Protein AF-X1G8Y7-F1 (afdb_monomer_lite)

Structure (mmCIF, N/CA/C/O backbone):
data_AF-X1G8Y7-F1
#
_entry.id   AF-X1G8Y7-F1
#
loop_
_atom_site.group_PDB
_atom_site.id
_atom_site.type_symbol
_atom_site.label_atom_id
_atom_site.label_alt_id
_atom_site.label_comp_id
_atom_site.label_asym_id
_atom_site.label_entity_id
_atom_site.label_seq_id
_atom_site.pdbx_PDB_ins_code
_atom_site.Cartn_x
_atom_site.Cartn_y
_atom_site.Cartn_z
_atom_site.occupancy
_atom_site.B_iso_or_equiv
_atom_site.auth_seq_id
_atom_site.auth_comp_id
_atom_site.auth_asym_id
_atom_site.auth_atom_id
_atom_site.pdbx_PDB_model_num
ATOM 1 N N . LYS A 1 1 ? -15.875 -28.433 28.604 1.00 42.12 1 LYS A N 1
ATOM 2 C CA . LYS A 1 1 ? -16.839 -27.703 27.742 1.00 42.12 1 LYS A CA 1
ATOM 3 C C . LYS A 1 1 ? -16.029 -26.772 26.845 1.00 42.12 1 LYS A C 1
ATOM 5 O O . LYS A 1 1 ? -15.362 -25.895 27.373 1.00 42.12 1 LYS A O 1
ATOM 10 N N . THR A 1 2 ? -16.000 -27.002 25.534 1.00 36.34 2 THR A N 1
ATOM 11 C CA . THR A 1 2 ? -15.267 -26.139 24.593 1.00 36.34 2 THR A CA 1
ATOM 12 C C . THR A 1 2 ? -16.170 -24.969 24.221 1.00 36.34 2 THR A C 1
ATOM 14 O O . THR A 1 2 ? -17.187 -25.164 23.559 1.00 36.34 2 THR A O 1
ATOM 17 N N . HIS A 1 3 ? -15.847 -23.766 24.691 1.00 40.09 3 HIS A N 1
ATOM 18 C CA . HIS A 1 3 ? -16.588 -22.558 24.333 1.00 40.09 3 HIS A CA 1
ATOM 19 C C . HIS A 1 3 ? -16.140 -22.102 22.938 1.00 40.09 3 HIS A C 1
ATOM 21 O O . HIS A 1 3 ? -14.985 -21.727 22.749 1.00 40.09 3 HIS A O 1
ATOM 27 N N . LYS A 1 4 ? -17.036 -22.163 21.945 1.00 43.31 4 LYS A N 1
ATOM 28 C CA . LYS A 1 4 ? -16.777 -21.599 20.612 1.00 43.31 4 LYS A CA 1
ATOM 29 C C . LYS A 1 4 ? -16.732 -20.074 20.723 1.00 43.31 4 LYS A C 1
ATOM 31 O O . LYS A 1 4 ? -17.746 -19.449 21.011 1.00 43.31 4 LYS A O 1
ATOM 36 N N . GLN A 1 5 ? -15.563 -19.490 20.486 1.00 41.06 5 GLN A N 1
ATOM 37 C CA . GLN A 1 5 ? -15.396 -18.047 20.339 1.00 41.06 5 GLN A CA 1
ATOM 38 C C . GLN A 1 5 ? -15.742 -17.669 18.893 1.00 41.06 5 GLN A C 1
ATOM 40 O O . GLN A 1 5 ? -15.138 -18.186 17.957 1.00 41.06 5 GLN A O 1
ATOM 45 N N . GLY A 1 6 ? -16.737 -16.806 18.700 1.00 46.25 6 GLY A N 1
ATOM 46 C CA . GLY A 1 6 ? -17.113 -16.279 17.389 1.00 46.25 6 GLY A CA 1
ATOM 47 C C . GLY A 1 6 ? -17.432 -14.796 17.509 1.00 46.25 6 GLY A C 1
ATOM 48 O O . GLY A 1 6 ? -18.294 -14.423 18.300 1.00 46.25 6 GLY A O 1
ATOM 49 N N . GLY A 1 7 ? -16.717 -13.960 16.756 1.00 47.81 7 GLY A N 1
ATOM 50 C CA . GLY A 1 7 ? -16.889 -12.509 16.748 1.00 47.81 7 GLY A CA 1
ATOM 51 C C . GLY A 1 7 ? -17.369 -12.011 15.389 1.00 47.81 7 GLY A C 1
ATOM 52 O O . GLY A 1 7 ? -16.920 -12.498 14.351 1.00 47.81 7 GLY A O 1
ATOM 53 N N . THR A 1 8 ? -18.276 -11.036 15.386 1.00 46.31 8 THR A N 1
ATOM 54 C CA . THR A 1 8 ? -18.638 -10.310 14.163 1.00 46.31 8 THR A CA 1
ATOM 55 C C . THR A 1 8 ? -17.526 -9.325 13.838 1.00 46.31 8 THR A C 1
ATOM 57 O O . THR A 1 8 ? -17.060 -8.620 14.728 1.00 46.31 8 THR A O 1
ATOM 60 N N . VAL A 1 9 ? -17.119 -9.270 12.572 1.00 49.00 9 VAL A N 1
ATOM 61 C CA . VAL A 1 9 ? -16.138 -8.313 12.067 1.00 49.00 9 VAL A CA 1
ATOM 62 C C . VAL A 1 9 ? -16.863 -7.278 11.219 1.00 49.00 9 VAL A C 1
ATOM 64 O O . VAL A 1 9 ? -17.314 -7.584 10.116 1.00 49.00 9 VAL A O 1
ATOM 67 N N . SER A 1 10 ? -16.952 -6.046 11.711 1.00 48.41 10 SER A N 1
ATOM 68 C CA . SER A 1 10 ? -17.352 -4.910 10.878 1.00 48.41 10 SER A CA 1
ATOM 69 C C . SER A 1 10 ? -16.179 -4.543 9.968 1.00 48.41 10 SER A C 1
ATOM 71 O O . SER A 1 10 ? -15.107 -4.191 10.458 1.00 48.41 10 SER A O 1
ATOM 73 N N . VAL A 1 11 ? -16.352 -4.676 8.651 1.00 52.38 11 VAL A N 1
ATOM 74 C CA . VAL A 1 11 ? -15.346 -4.279 7.653 1.00 52.38 11 VAL A CA 1
ATOM 75 C C . VAL A 1 11 ? -15.644 -2.849 7.217 1.00 52.38 11 VAL A C 1
ATOM 77 O O . VAL A 1 11 ? -16.780 -2.532 6.856 1.00 52.38 11 VAL A O 1
ATOM 80 N N . ALA A 1 12 ? -14.636 -1.981 7.264 1.00 55.88 12 ALA A N 1
ATOM 81 C CA . ALA A 1 12 ? -14.743 -0.632 6.734 1.00 55.88 12 ALA A CA 1
ATOM 82 C C . ALA A 1 12 ? -15.108 -0.669 5.244 1.00 55.88 12 ALA A C 1
ATOM 84 O O . ALA A 1 12 ? -14.573 -1.477 4.488 1.00 55.88 12 ALA A O 1
ATOM 85 N N . ARG A 1 13 ? -16.044 0.189 4.822 1.00 58.22 13 ARG A N 1
ATOM 86 C CA . ARG A 1 13 ? -16.423 0.287 3.409 1.00 58.22 13 ARG A CA 1
ATOM 87 C C . ARG A 1 13 ? -15.393 1.156 2.667 1.00 58.22 13 ARG A C 1
ATOM 89 O O . ARG A 1 13 ? -15.231 2.312 3.074 1.00 58.22 13 ARG A O 1
ATOM 96 N N . PRO A 1 14 ? -14.746 0.650 1.599 1.00 59.06 14 PRO A N 1
ATOM 97 C CA . PRO A 1 14 ? -13.888 1.449 0.726 1.00 59.06 14 PRO A CA 1
ATOM 98 C C . PRO A 1 14 ? -14.604 2.732 0.301 1.00 59.06 14 PRO A C 1
ATOM 100 O O . PRO A 1 14 ? -15.739 2.664 -0.174 1.00 59.06 14 PRO A O 1
ATOM 103 N N . ARG A 1 15 ? -13.970 3.903 0.445 1.00 67.25 15 ARG A N 1
ATOM 104 C CA . ARG A 1 15 ? -14.555 5.168 -0.049 1.00 67.25 15 ARG A CA 1
ATOM 105 C C . ARG A 1 15 ? -13.984 5.624 -1.388 1.00 67.25 15 ARG A C 1
ATOM 107 O O . ARG A 1 15 ? -14.651 6.369 -2.097 1.00 67.25 15 ARG A O 1
ATOM 114 N N . SER A 1 16 ? -12.769 5.208 -1.733 1.00 77.62 16 SER A N 1
ATOM 115 C CA . SER A 1 16 ? -12.125 5.581 -2.996 1.00 77.62 16 SER A CA 1
ATOM 116 C C . SER A 1 16 ? -10.958 4.650 -3.312 1.00 77.62 16 SER A C 1
ATOM 118 O O . SER A 1 16 ? -10.117 4.423 -2.434 1.00 77.62 16 SER A O 1
ATOM 120 N N . THR A 1 17 ? -10.879 4.188 -4.561 1.00 86.62 17 THR A N 1
ATOM 121 C CA . THR A 1 17 ? -9.723 3.465 -5.108 1.00 86.62 17 THR A CA 1
ATOM 122 C C . THR A 1 17 ? -8.909 4.406 -5.991 1.00 86.62 17 THR A C 1
ATOM 124 O O . THR A 1 17 ? -9.464 5.079 -6.858 1.00 86.62 17 THR A O 1
ATOM 127 N N . THR A 1 18 ? -7.597 4.450 -5.779 1.00 91.06 18 THR A N 1
ATOM 128 C CA . THR A 1 18 ? -6.647 5.202 -6.602 1.00 91.06 18 THR A CA 1
ATOM 129 C C . THR A 1 18 ? -5.800 4.218 -7.388 1.00 91.06 18 THR A C 1
ATOM 131 O O . THR A 1 18 ? -5.163 3.351 -6.792 1.00 91.06 18 THR A O 1
ATOM 134 N N . VAL A 1 19 ? -5.757 4.380 -8.709 1.00 94.00 19 VAL A N 1
ATOM 135 C CA . VAL A 1 19 ? -4.911 3.576 -9.597 1.00 94.00 19 VAL A CA 1
ATOM 136 C C . VAL A 1 19 ? -3.837 4.465 -10.209 1.00 94.00 19 VAL A C 1
ATOM 138 O O . VAL A 1 19 ? -4.143 5.530 -10.740 1.00 94.00 19 VAL A O 1
ATOM 141 N N . ILE A 1 20 ? -2.579 4.035 -10.131 1.00 94.00 20 ILE A N 1
ATOM 142 C CA . ILE A 1 20 ? -1.430 4.729 -10.726 1.00 94.00 20 ILE A CA 1
ATOM 143 C C . ILE A 1 20 ? -0.716 3.737 -11.630 1.00 94.00 20 ILE A C 1
ATOM 145 O O . ILE A 1 20 ? -0.478 2.609 -11.221 1.00 94.00 20 ILE A O 1
ATOM 149 N N . THR A 1 21 ? -0.372 4.144 -12.848 1.00 94.75 21 THR A N 1
ATOM 150 C CA . THR A 1 21 ? 0.408 3.314 -13.775 1.00 94.75 21 THR A CA 1
ATOM 151 C C . THR A 1 21 ? 1.653 4.072 -14.210 1.00 94.75 21 THR A C 1
ATOM 153 O O . THR A 1 21 ? 1.555 5.260 -14.519 1.00 94.75 21 THR A O 1
ATOM 156 N N . ARG A 1 22 ? 2.811 3.407 -14.235 1.00 94.69 22 ARG A N 1
ATOM 157 C CA . ARG A 1 22 ? 4.060 3.955 -14.783 1.00 94.69 22 ARG A CA 1
ATOM 158 C C . ARG A 1 22 ? 4.972 2.849 -15.311 1.00 94.69 22 ARG A C 1
ATOM 160 O O . ARG A 1 22 ? 4.794 1.685 -14.969 1.00 94.69 22 ARG A O 1
ATOM 167 N N . THR A 1 23 ? 5.941 3.233 -16.131 1.00 95.69 23 THR A N 1
ATOM 168 C CA . THR A 1 23 ? 7.018 2.340 -16.567 1.00 95.69 23 THR A CA 1
ATOM 169 C C . THR A 1 23 ? 8.161 2.381 -15.560 1.00 95.69 23 THR A C 1
ATOM 171 O O . THR A 1 23 ? 8.570 3.463 -15.138 1.00 95.69 23 THR A O 1
ATOM 174 N N . GLU A 1 24 ? 8.671 1.215 -15.183 1.00 95.12 24 GLU A N 1
ATOM 175 C CA . GLU A 1 24 ? 9.777 1.038 -14.239 1.00 95.12 24 GLU A CA 1
ATOM 176 C C . GLU A 1 24 ? 10.774 0.012 -14.764 1.00 95.12 24 GLU A C 1
ATOM 178 O O . GLU A 1 24 ? 10.409 -0.856 -15.543 1.00 95.12 24 GLU A O 1
ATOM 183 N N . THR A 1 25 ? 12.025 0.093 -14.323 1.00 94.81 25 THR A N 1
ATOM 184 C CA . THR A 1 25 ? 13.063 -0.910 -14.626 1.00 94.81 25 THR A CA 1
ATOM 185 C C . THR A 1 25 ? 13.168 -1.991 -13.551 1.00 94.81 25 THR A C 1
ATOM 187 O O . THR A 1 25 ? 13.890 -2.966 -13.709 1.00 94.81 25 THR A O 1
ATOM 190 N N . GLU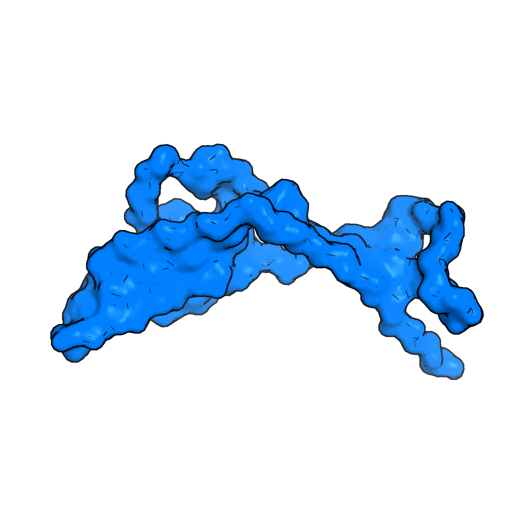 A 1 26 ? 12.488 -1.801 -12.422 1.00 93.31 26 GLU A N 1
ATOM 191 C CA . GLU A 1 26 ? 12.473 -2.748 -11.310 1.00 93.31 26 GLU A CA 1
ATOM 192 C C . GLU A 1 26 ? 11.237 -3.639 -11.390 1.00 93.31 26 GLU A C 1
ATOM 194 O O . GLU A 1 26 ? 10.139 -3.160 -11.688 1.00 93.31 26 GLU A O 1
ATOM 199 N N . ASP A 1 27 ? 11.422 -4.915 -11.056 1.00 92.88 27 ASP A N 1
ATOM 200 C CA . ASP A 1 27 ? 10.344 -5.895 -10.987 1.00 92.88 27 ASP A CA 1
ATOM 201 C C . ASP A 1 27 ? 9.302 -5.479 -9.923 1.00 92.88 27 ASP A C 1
ATOM 203 O O . ASP A 1 27 ? 9.662 -5.280 -8.750 1.00 92.88 27 ASP A O 1
ATOM 207 N N . PRO A 1 28 ? 8.015 -5.334 -10.296 1.00 95.06 28 PRO A N 1
ATOM 208 C CA . PRO A 1 28 ? 6.939 -4.995 -9.370 1.00 95.06 28 PRO A CA 1
ATOM 209 C C . PRO A 1 28 ? 6.774 -5.981 -8.208 1.00 95.06 28 PRO A C 1
ATOM 211 O O . PRO A 1 28 ? 6.344 -5.541 -7.138 1.00 95.06 28 PRO A O 1
ATOM 214 N N . ASP A 1 29 ? 7.131 -7.258 -8.365 1.00 93.88 29 ASP A N 1
ATOM 215 C CA . ASP A 1 29 ? 6.927 -8.283 -7.332 1.00 93.88 29 ASP A CA 1
ATOM 216 C C . ASP A 1 29 ? 7.752 -7.981 -6.072 1.00 93.88 29 ASP A C 1
ATOM 218 O O . ASP A 1 29 ? 7.254 -8.066 -4.948 1.00 93.88 29 ASP A O 1
ATOM 222 N N . SER A 1 30 ? 8.970 -7.459 -6.250 1.00 91.19 30 SER A N 1
ATOM 223 C CA . SER A 1 30 ? 9.833 -7.025 -5.140 1.00 91.19 30 SER A CA 1
ATOM 224 C C . SER A 1 30 ? 9.179 -5.943 -4.261 1.00 91.19 30 SER A C 1
ATOM 226 O O . SER A 1 30 ? 9.323 -5.912 -3.032 1.00 91.19 30 SER A O 1
ATOM 228 N N . LYS A 1 31 ? 8.402 -5.052 -4.885 1.00 94.31 31 LYS A N 1
ATOM 229 C CA . LYS A 1 31 ? 7.630 -4.011 -4.197 1.00 94.31 31 LYS A CA 1
ATOM 230 C C . LYS A 1 31 ? 6.342 -4.594 -3.635 1.00 94.31 31 LYS A C 1
ATOM 232 O O . LYS A 1 31 ? 5.933 -4.199 -2.541 1.00 94.31 31 LYS A O 1
ATOM 237 N N . ALA A 1 32 ? 5.708 -5.525 -4.342 1.00 95.50 32 ALA A N 1
ATOM 238 C CA . ALA A 1 32 ? 4.484 -6.166 -3.890 1.00 95.50 32 ALA A CA 1
ATOM 239 C C . ALA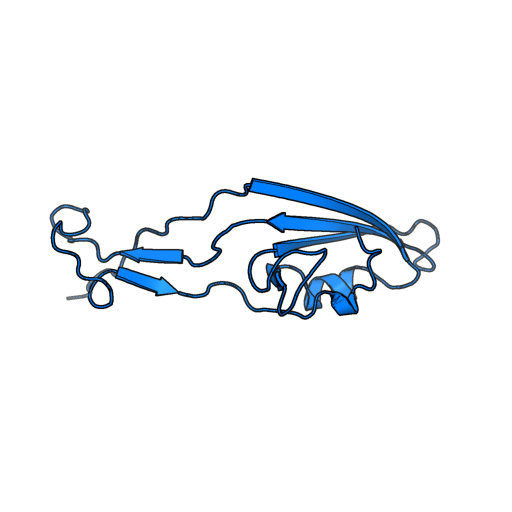 A 1 32 ? 4.671 -6.806 -2.507 1.00 95.50 32 ALA A C 1
ATOM 241 O O . ALA A 1 32 ? 3.917 -6.473 -1.591 1.00 95.50 32 ALA A O 1
ATOM 242 N N . ASP A 1 33 ? 5.745 -7.573 -2.310 1.00 93.94 33 ASP A N 1
ATOM 243 C CA . ASP A 1 33 ? 6.087 -8.203 -1.024 1.00 93.94 33 ASP A CA 1
ATOM 244 C C . ASP A 1 33 ? 6.240 -7.191 0.122 1.00 93.94 33 ASP A C 1
ATOM 246 O O . ASP A 1 33 ? 5.890 -7.433 1.284 1.00 93.94 33 ASP A O 1
ATOM 250 N N . THR A 1 34 ? 6.751 -6.006 -0.206 1.00 95.25 34 THR A N 1
ATOM 251 C CA . THR A 1 34 ? 7.012 -4.965 0.784 1.00 95.25 34 THR A CA 1
ATOM 252 C C . THR A 1 34 ? 5.748 -4.198 1.158 1.00 95.25 34 THR A C 1
ATOM 254 O O . THR A 1 34 ? 5.583 -3.849 2.331 1.00 95.25 34 THR A O 1
ATOM 257 N N . TYR A 1 35 ? 4.858 -3.923 0.204 1.00 97.06 35 TYR A N 1
ATOM 258 C CA . TYR A 1 35 ? 3.803 -2.921 0.375 1.00 97.06 35 TYR A CA 1
ATOM 259 C C . TYR A 1 35 ? 2.379 -3.475 0.306 1.00 97.06 35 TYR A C 1
ATOM 261 O O . TYR A 1 35 ? 1.504 -2.919 0.974 1.00 97.06 35 TYR A O 1
ATOM 269 N N . VAL A 1 36 ? 2.116 -4.525 -0.477 1.00 97.25 36 VAL A N 1
ATOM 270 C CA . VAL A 1 36 ? 0.753 -5.039 -0.686 1.00 97.25 36 VAL A CA 1
ATOM 271 C C . VAL A 1 36 ? 0.168 -5.555 0.627 1.00 97.25 36 VAL A C 1
ATOM 273 O O . VAL A 1 36 ? 0.832 -6.179 1.449 1.00 97.25 36 VAL A O 1
ATOM 276 N N . GLY A 1 37 ? -1.103 -5.231 0.855 1.00 94.56 37 GLY A N 1
ATOM 277 C CA . GLY A 1 37 ? -1.841 -5.575 2.062 1.00 94.56 37 GLY A CA 1
ATOM 278 C C . GLY A 1 37 ? -1.604 -4.637 3.246 1.00 94.56 37 GLY A C 1
ATOM 279 O O . GLY A 1 37 ? -2.415 -4.664 4.171 1.00 94.56 37 GLY A O 1
ATOM 280 N N . LYS A 1 38 ? -0.574 -3.783 3.209 1.00 96.31 38 LYS A N 1
ATOM 281 C CA . LYS A 1 38 ? -0.194 -2.888 4.312 1.00 96.31 38 LYS A CA 1
ATOM 282 C C . LYS A 1 38 ? -0.837 -1.510 4.194 1.00 96.31 38 LYS A C 1
ATOM 284 O O . LYS A 1 38 ? -1.293 -1.102 3.124 1.00 96.31 38 LYS A O 1
ATOM 289 N N . LEU A 1 39 ? -0.851 -0.785 5.308 1.00 96.12 39 LEU A N 1
ATOM 290 C CA . LEU A 1 39 ? -1.251 0.616 5.393 1.00 96.12 39 LEU A CA 1
ATOM 291 C C . LEU A 1 39 ? -0.049 1.557 5.279 1.00 96.12 39 LEU A C 1
ATOM 293 O O . LEU A 1 39 ? 1.081 1.205 5.616 1.00 96.12 39 LEU A O 1
ATOM 297 N N . ASN A 1 40 ? -0.296 2.798 4.878 1.00 96.12 40 ASN A N 1
ATOM 298 C CA . ASN A 1 40 ? 0.724 3.836 4.892 1.00 96.12 40 ASN A CA 1
ATOM 299 C C . ASN A 1 40 ? 1.175 4.171 6.330 1.00 96.12 40 ASN A C 1
ATOM 301 O O . ASN A 1 40 ? 0.370 4.576 7.167 1.00 96.12 40 ASN A O 1
ATOM 305 N N . ALA A 1 41 ? 2.474 4.048 6.616 1.00 95.44 41 ALA A N 1
ATOM 306 C CA . ALA A 1 41 ? 3.053 4.360 7.929 1.00 95.44 41 ALA A CA 1
ATOM 307 C C . ALA A 1 41 ? 3.115 5.872 8.223 1.00 95.44 41 ALA A C 1
ATOM 309 O O . ALA A 1 41 ? 3.021 6.286 9.374 1.00 95.44 41 ALA A O 1
ATOM 310 N N . GLY A 1 42 ? 3.257 6.694 7.182 1.00 93.50 42 GLY A N 1
ATOM 311 C CA . GLY A 1 42 ? 3.294 8.157 7.258 1.00 93.50 42 GLY A CA 1
ATOM 312 C C . GLY A 1 42 ? 2.315 8.798 6.279 1.00 93.50 42 GLY A C 1
ATOM 313 O O . GLY A 1 42 ? 1.505 8.107 5.658 1.00 93.50 42 GLY A O 1
ATOM 314 N N . THR A 1 43 ? 2.393 10.118 6.111 1.00 93.19 43 THR A N 1
ATOM 315 C CA . THR A 1 43 ? 1.567 10.822 5.122 1.00 93.19 43 THR A CA 1
ATOM 316 C C . THR A 1 43 ? 1.842 10.290 3.719 1.00 93.19 43 THR A C 1
ATOM 318 O O . THR A 1 43 ? 2.986 10.243 3.276 1.00 93.19 43 THR A O 1
ATOM 321 N N . PHE A 1 44 ? 0.787 9.919 2.999 1.00 92.94 44 PHE A N 1
ATOM 322 C CA . PHE A 1 44 ? 0.879 9.457 1.619 1.00 92.94 44 PHE A CA 1
ATOM 323 C C . PHE A 1 44 ? -0.116 10.231 0.763 1.00 92.94 44 PHE A C 1
ATOM 325 O O . PHE A 1 44 ? -1.320 10.160 0.997 1.00 92.94 44 PHE A O 1
ATOM 332 N N . ARG A 1 45 ? 0.379 11.003 -0.214 1.00 90.06 45 ARG A N 1
ATOM 333 C CA . ARG A 1 45 ? -0.454 11.808 -1.133 1.00 90.06 45 ARG A CA 1
ATOM 334 C C . ARG A 1 45 ? -1.467 12.711 -0.407 1.00 90.06 45 ARG A C 1
ATOM 336 O O . ARG A 1 45 ? -2.663 12.708 -0.701 1.00 90.06 45 ARG A O 1
ATOM 343 N N . GLY A 1 46 ? -0.996 13.414 0.624 1.00 90.44 46 GLY A N 1
ATOM 344 C CA . GLY A 1 46 ? -1.830 14.273 1.473 1.00 90.44 46 GLY A CA 1
ATOM 345 C C . GLY A 1 46 ? -2.820 13.521 2.372 1.00 90.44 46 GLY A C 1
ATOM 346 O O . GLY A 1 46 ? -3.671 14.151 2.997 1.00 90.44 46 GLY A O 1
ATOM 347 N N . LYS A 1 47 ? -2.754 12.185 2.442 1.00 91.44 47 LYS A N 1
ATOM 348 C CA . LYS A 1 47 ? -3.580 11.374 3.342 1.00 91.44 47 LYS A CA 1
ATOM 349 C C . LYS A 1 47 ? -2.799 11.012 4.608 1.00 91.44 47 LYS A C 1
ATOM 351 O O . LYS A 1 47 ? -1.640 10.610 4.482 1.00 91.44 47 LYS A O 1
ATOM 356 N N . PRO A 1 48 ? -3.404 11.139 5.805 1.00 92.62 48 PRO A N 1
ATOM 357 C CA . PRO A 1 48 ? -2.757 10.780 7.066 1.00 92.62 48 PRO A CA 1
ATOM 358 C C . PRO A 1 48 ? -2.316 9.314 7.110 1.00 92.62 48 PRO A C 1
ATOM 360 O O . PRO A 1 48 ? -2.840 8.478 6.368 1.00 92.62 48 PRO A O 1
ATOM 363 N N . ALA A 1 49 ? -1.384 8.995 8.007 1.00 93.44 49 ALA A N 1
ATOM 364 C CA . ALA A 1 49 ? -0.980 7.618 8.295 1.00 93.44 49 ALA A CA 1
ATOM 365 C C . ALA A 1 49 ? -2.191 6.718 8.605 1.00 93.44 49 ALA A C 1
ATOM 367 O O . ALA A 1 49 ? -3.192 7.184 9.148 1.00 93.44 49 ALA A O 1
ATOM 368 N N . LYS A 1 50 ? -2.080 5.425 8.283 1.00 92.69 50 LYS A N 1
ATOM 369 C CA . LYS A 1 50 ? -3.102 4.393 8.523 1.00 92.69 50 LYS A CA 1
ATOM 370 C C . LYS A 1 50 ? -4.454 4.648 7.842 1.00 92.69 50 LYS A C 1
ATOM 372 O O . LYS A 1 50 ? -5.463 4.133 8.305 1.00 92.69 50 LYS A O 1
ATOM 377 N N . THR A 1 51 ? -4.500 5.405 6.743 1.00 92.31 51 THR A N 1
ATOM 378 C CA . THR A 1 51 ? -5.756 5.669 6.004 1.00 92.31 51 THR A CA 1
ATOM 379 C C . THR A 1 51 ? -5.768 5.098 4.592 1.00 92.31 51 THR A C 1
ATOM 381 O O . THR A 1 51 ? -6.842 4.913 4.017 1.00 92.31 51 THR A O 1
ATOM 384 N N . VAL A 1 52 ? -4.600 4.767 4.040 1.00 94.00 52 VAL A N 1
ATOM 385 C CA . VAL A 1 52 ? -4.441 4.231 2.688 1.00 94.00 52 VAL A CA 1
ATOM 386 C C . VAL A 1 52 ? -3.820 2.846 2.756 1.00 94.00 52 VAL A C 1
ATOM 388 O O . VAL A 1 52 ? -2.733 2.683 3.306 1.00 94.00 52 VAL A O 1
ATOM 391 N N . ARG A 1 53 ? -4.493 1.866 2.158 1.00 95.75 53 ARG A N 1
ATOM 392 C CA . ARG A 1 53 ? -4.008 0.499 1.986 1.00 95.75 53 ARG A CA 1
ATOM 393 C C . ARG A 1 53 ? -3.506 0.297 0.565 1.00 95.75 53 ARG A C 1
ATOM 395 O O . ARG A 1 53 ? -4.138 0.772 -0.374 1.00 95.75 53 ARG A O 1
ATOM 402 N N . CYS A 1 54 ? -2.391 -0.406 0.402 1.00 96.50 54 CYS A N 1
ATOM 403 C CA . CYS A 1 54 ? -1.962 -0.893 -0.906 1.00 96.50 54 CYS A CA 1
ATOM 404 C C . CYS A 1 54 ? -2.671 -2.221 -1.197 1.00 96.50 54 CYS A C 1
ATOM 406 O O . CYS A 1 54 ? -2.496 -3.190 -0.458 1.00 96.50 54 CYS A O 1
ATOM 408 N N . ASN A 1 55 ? -3.483 -2.263 -2.248 1.00 95.75 55 ASN A N 1
ATOM 409 C CA . ASN A 1 55 ? -4.248 -3.447 -2.631 1.00 95.75 55 ASN A CA 1
ATOM 410 C C . ASN A 1 55 ? -3.497 -4.309 -3.643 1.00 95.75 55 ASN A C 1
ATOM 412 O O . ASN A 1 55 ? -3.553 -5.532 -3.548 1.00 95.75 55 ASN A O 1
ATOM 416 N N . ALA A 1 56 ? -2.795 -3.679 -4.584 1.00 96.69 56 ALA A N 1
ATOM 417 C CA . ALA A 1 56 ? -2.040 -4.383 -5.606 1.00 96.69 56 ALA A CA 1
ATOM 418 C C . ALA A 1 56 ? -0.859 -3.545 -6.101 1.00 96.69 56 ALA A C 1
ATOM 420 O O . ALA A 1 56 ? -0.955 -2.324 -6.239 1.00 96.69 56 ALA A O 1
ATOM 421 N N . ILE A 1 57 ? 0.235 -4.235 -6.404 1.00 97.56 57 ILE A N 1
ATOM 422 C CA . ILE A 1 57 ? 1.336 -3.757 -7.234 1.00 97.56 57 ILE A CA 1
ATOM 423 C C . ILE A 1 57 ? 1.563 -4.882 -8.228 1.00 97.56 57 ILE A C 1
ATOM 425 O O . ILE A 1 57 ? 1.927 -5.980 -7.826 1.00 97.56 57 ILE A O 1
ATOM 429 N N . VAL A 1 58 ? 1.246 -4.643 -9.493 1.00 97.31 58 VAL A N 1
ATOM 430 C CA . VAL A 1 58 ? 1.335 -5.655 -10.550 1.00 97.31 58 VAL A CA 1
ATOM 431 C C . VAL A 1 58 ? 1.950 -5.021 -11.776 1.00 97.31 58 VAL A C 1
ATOM 433 O O . VAL A 1 58 ? 1.704 -3.849 -12.049 1.00 97.31 58 VAL A O 1
ATOM 436 N N . GLY A 1 59 ? 2.712 -5.773 -12.554 1.00 95.50 59 GLY A N 1
ATOM 437 C CA . GLY A 1 59 ? 3.235 -5.259 -13.809 1.00 95.50 59 GLY A CA 1
ATOM 438 C C . GLY A 1 59 ? 3.515 -6.355 -14.811 1.00 95.50 59 GLY A C 1
ATOM 439 O O . GLY A 1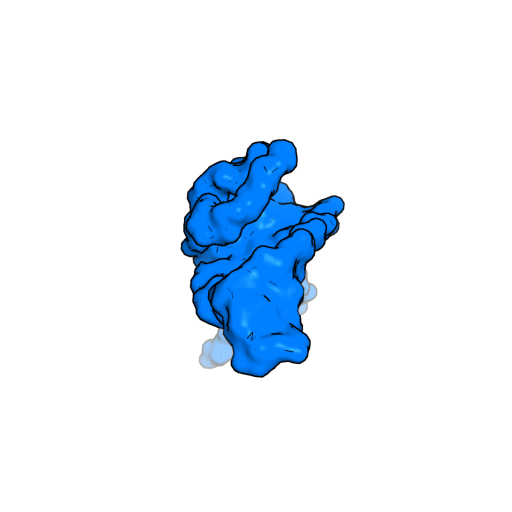 59 ? 3.482 -7.542 -14.503 1.00 95.50 59 GLY A O 1
ATOM 440 N N . THR A 1 60 ? 3.739 -5.929 -16.046 1.00 95.81 60 THR A N 1
ATOM 441 C CA . THR A 1 60 ? 4.086 -6.824 -17.151 1.00 95.81 60 THR A CA 1
ATOM 442 C C . THR A 1 60 ? 5.249 -6.228 -17.922 1.00 95.81 60 THR A C 1
ATOM 444 O O . THR A 1 60 ? 5.259 -5.019 -18.164 1.00 95.81 60 THR A O 1
ATOM 447 N N . SER A 1 61 ? 6.202 -7.071 -18.310 1.00 96.38 61 SER A N 1
ATOM 448 C CA . SER A 1 61 ? 7.301 -6.703 -19.200 1.00 96.38 61 SER A CA 1
ATOM 449 C C . SER A 1 61 ? 7.030 -7.211 -20.618 1.00 96.38 61 SER A C 1
ATOM 451 O O . SER A 1 61 ? 6.404 -8.255 -20.811 1.00 96.38 61 SER A O 1
ATOM 453 N N . ARG A 1 62 ? 7.487 -6.453 -21.620 1.00 94.88 62 ARG A N 1
ATOM 454 C CA . ARG A 1 62 ? 7.457 -6.838 -23.046 1.00 94.88 62 ARG A CA 1
ATOM 455 C C . ARG A 1 62 ? 8.852 -6.974 -23.657 1.00 94.88 62 ARG A C 1
ATOM 457 O O . ARG A 1 62 ? 8.970 -7.282 -24.837 1.00 94.88 62 ARG A O 1
ATOM 464 N N . ASP A 1 63 ? 9.881 -6.745 -22.857 1.00 95.25 63 ASP A N 1
ATOM 465 C CA . ASP A 1 63 ? 11.289 -6.648 -23.239 1.00 95.25 63 ASP A CA 1
ATOM 466 C C . ASP A 1 63 ? 12.158 -7.566 -22.367 1.00 95.25 63 ASP A C 1
ATOM 468 O O . ASP A 1 63 ? 13.300 -7.265 -22.052 1.00 95.25 63 ASP A O 1
ATOM 472 N N . SER A 1 64 ? 11.617 -8.730 -21.993 1.00 93.25 64 SER A N 1
ATOM 473 C CA . SER A 1 64 ? 12.331 -9.761 -21.220 1.00 93.25 64 SER A CA 1
ATOM 474 C C . SER A 1 64 ? 12.825 -9.301 -19.840 1.00 93.25 64 SER A C 1
ATOM 476 O O . SER A 1 64 ? 13.816 -9.818 -19.332 1.00 93.25 64 SER A O 1
ATOM 478 N N . GLY A 1 65 ? 12.104 -8.369 -19.215 1.00 92.56 65 GLY A N 1
ATOM 479 C CA . GLY A 1 65 ? 12.345 -7.905 -17.851 1.00 92.56 65 GLY A CA 1
ATOM 480 C C . GLY A 1 65 ? 13.216 -6.655 -17.736 1.00 92.56 65 GLY A C 1
ATOM 481 O O . GLY A 1 65 ? 13.599 -6.311 -16.621 1.00 92.56 65 GLY A O 1
ATOM 482 N N . GLU A 1 66 ? 13.523 -5.975 -18.845 1.00 93.81 66 GLU A N 1
ATOM 483 C CA . GLU A 1 66 ? 14.243 -4.693 -18.813 1.00 93.81 66 GLU A CA 1
ATOM 484 C C . GLU A 1 66 ? 13.348 -3.553 -18.315 1.00 93.81 66 GLU A C 1
ATOM 486 O O . GLU A 1 66 ? 13.784 -2.706 -17.530 1.00 93.81 66 GLU A O 1
ATOM 491 N N . THR A 1 67 ? 12.082 -3.543 -18.737 1.00 96.81 67 THR A N 1
ATOM 492 C CA . THR A 1 67 ? 11.074 -2.601 -18.261 1.00 96.81 67 THR A CA 1
ATOM 493 C C . THR A 1 67 ? 9.739 -3.277 -17.971 1.00 96.81 67 THR A C 1
ATOM 495 O O . THR A 1 67 ? 9.337 -4.268 -18.582 1.00 96.81 67 THR A O 1
ATOM 498 N N . TYR A 1 68 ? 9.015 -2.702 -17.017 1.00 96.44 68 TYR A N 1
ATOM 499 C CA . TYR A 1 68 ? 7.726 -3.162 -16.532 1.00 96.44 68 TYR A CA 1
ATOM 500 C C . TYR A 1 68 ? 6.725 -2.021 -16.621 1.00 96.44 68 TYR A C 1
ATOM 502 O O . TYR A 1 68 ? 6.954 -0.925 -16.108 1.00 96.44 68 TYR A O 1
ATOM 510 N N . GLN A 1 69 ? 5.577 -2.281 -17.242 1.00 96.94 69 GLN A N 1
ATOM 511 C CA . GLN A 1 69 ? 4.410 -1.425 -17.089 1.00 96.94 69 GLN A CA 1
ATOM 512 C C . GLN A 1 69 ? 3.733 -1.781 -15.763 1.00 96.94 69 GLN A C 1
ATOM 514 O O . GLN A 1 69 ? 2.963 -2.740 -15.697 1.00 96.94 69 GLN A O 1
ATOM 519 N N . THR A 1 70 ? 4.041 -1.020 -14.716 1.00 97.06 70 THR A N 1
ATOM 520 C CA . THR A 1 70 ? 3.617 -1.287 -13.339 1.00 97.06 70 THR A CA 1
ATOM 521 C C . THR A 1 70 ? 2.376 -0.479 -12.976 1.00 97.06 70 THR A C 1
ATOM 523 O O . THR A 1 70 ? 2.320 0.740 -13.153 1.00 97.06 70 THR A O 1
ATOM 526 N N . ARG A 1 71 ? 1.372 -1.168 -12.436 1.00 96.88 71 ARG A N 1
ATOM 527 C CA . ARG A 1 71 ? 0.112 -0.644 -11.914 1.00 96.88 71 ARG A CA 1
ATOM 528 C C . ARG A 1 71 ? 0.072 -0.808 -10.397 1.00 96.88 71 ARG A C 1
ATOM 530 O O . ARG A 1 71 ? 0.206 -1.909 -9.872 1.00 96.88 71 ARG A O 1
ATOM 537 N N . TYR A 1 72 ? -0.206 0.293 -9.718 1.00 97.12 72 TYR A N 1
ATOM 538 C CA . TYR A 1 72 ? -0.442 0.374 -8.286 1.00 97.12 72 TYR A CA 1
ATOM 539 C C . TYR A 1 72 ? -1.918 0.622 -8.020 1.00 97.12 72 TYR A C 1
ATOM 541 O O . TYR A 1 72 ? -2.519 1.504 -8.639 1.00 97.12 72 TYR A O 1
ATOM 549 N N . GLU A 1 73 ? -2.478 -0.091 -7.055 1.00 96.50 73 GLU A N 1
ATOM 550 C CA . GLU A 1 73 ? -3.832 0.128 -6.568 1.00 96.50 73 GLU A CA 1
ATOM 551 C C . GLU A 1 73 ? -3.815 0.425 -5.080 1.00 96.50 73 GLU A C 1
ATOM 553 O O . GLU A 1 73 ? -3.304 -0.355 -4.276 1.00 96.50 73 GLU A O 1
ATOM 558 N N . PHE A 1 74 ? -4.435 1.538 -4.713 1.00 95.38 74 PHE A N 1
ATOM 559 C CA . PHE A 1 74 ? -4.602 1.941 -3.330 1.00 95.38 74 PHE A CA 1
ATOM 560 C C . PHE A 1 74 ? -6.069 2.107 -2.998 1.00 95.38 74 PHE A C 1
ATOM 562 O O . PHE A 1 74 ? -6.852 2.593 -3.809 1.00 95.38 74 PHE A O 1
ATOM 569 N N . GLU A 1 75 ? -6.422 1.785 -1.769 1.00 94.12 75 GLU A N 1
ATOM 570 C CA . GLU A 1 75 ? -7.755 1.985 -1.234 1.00 94.12 75 GLU A CA 1
ATOM 571 C C . GLU A 1 75 ? -7.688 2.897 -0.022 1.00 94.12 75 GLU A C 1
ATOM 573 O O . GLU A 1 75 ? -6.762 2.813 0.784 1.00 94.12 75 GLU A O 1
ATOM 578 N N . ARG A 1 76 ? -8.677 3.781 0.115 1.00 91.38 76 ARG A N 1
ATOM 579 C CA . ARG A 1 76 ? -8.806 4.651 1.281 1.00 91.38 76 ARG A CA 1
ATOM 580 C C . ARG A 1 76 ? -10.040 4.303 2.103 1.00 91.38 76 ARG A C 1
ATOM 582 O O . ARG A 1 76 ? -11.153 4.241 1.573 1.00 91.38 76 ARG A O 1
ATOM 589 N N . ALA A 1 77 ? -9.834 4.245 3.414 1.00 87.94 77 ALA A N 1
ATOM 590 C CA . ALA A 1 77 ? -10.877 4.226 4.431 1.00 87.94 77 ALA A CA 1
ATOM 591 C C . ALA A 1 77 ? -10.536 5.222 5.555 1.00 87.94 77 ALA A C 1
ATOM 593 O O . ALA A 1 77 ? -9.392 5.656 5.691 1.00 87.94 77 ALA A O 1
ATOM 594 N N . GLU A 1 78 ? -11.544 5.632 6.328 1.00 81.06 78 GLU A N 1
ATOM 595 C CA . GLU A 1 78 ? -11.339 6.487 7.513 1.00 81.06 78 GLU A CA 1
ATOM 596 C C . GLU A 1 78 ? -10.791 5.696 8.699 1.00 81.06 78 GLU A C 1
ATOM 598 O O . GLU A 1 78 ? -9.995 6.224 9.469 1.00 81.06 78 GLU A O 1
ATOM 603 N N . ASP A 1 79 ? -11.180 4.429 8.804 1.00 81.06 79 ASP A N 1
ATOM 604 C CA . ASP A 1 79 ? -10.684 3.495 9.801 1.00 81.06 79 ASP A CA 1
ATOM 605 C C . ASP A 1 79 ? -10.526 2.120 9.150 1.00 81.06 79 ASP A C 1
ATOM 607 O O . ASP A 1 79 ? -11.403 1.674 8.414 1.00 81.06 79 ASP A O 1
ATOM 611 N N . TRP A 1 80 ? -9.397 1.465 9.399 1.00 82.62 80 TRP A N 1
ATOM 612 C CA . TRP A 1 80 ? -9.097 0.108 8.934 1.00 82.62 80 TRP A CA 1
ATOM 613 C C . TRP A 1 80 ? -9.148 -0.924 10.061 1.00 82.62 80 TRP A C 1
ATOM 615 O O . TRP A 1 80 ? -8.955 -2.121 9.817 1.00 82.62 80 TRP A O 1
ATOM 625 N N . ARG A 1 81 ? -9.391 -0.479 11.297 1.00 78.25 81 ARG A N 1
ATOM 626 C CA . ARG A 1 81 ? -9.545 -1.356 12.450 1.00 78.25 81 ARG A CA 1
ATOM 627 C C . ARG A 1 81 ? -10.792 -2.200 12.279 1.00 78.25 81 ARG A C 1
ATOM 629 O O . ARG A 1 81 ? -11.831 -1.757 11.790 1.00 78.25 81 ARG A O 1
ATOM 636 N N . LYS A 1 82 ? -10.689 -3.444 12.725 1.00 69.69 82 LYS A N 1
ATOM 637 C CA . LYS A 1 82 ? -11.843 -4.327 12.842 1.00 69.69 82 LYS A CA 1
ATOM 638 C C . LYS A 1 82 ? -12.315 -4.297 14.283 1.00 69.69 82 LYS A C 1
ATOM 640 O O . LYS A 1 82 ? -11.517 -4.372 15.214 1.00 69.69 82 LYS A O 1
ATOM 645 N N . THR A 1 83 ? -13.624 -4.195 14.459 1.00 63.22 83 THR A N 1
ATOM 646 C CA . THR A 1 83 ? -14.253 -4.336 15.773 1.00 63.22 83 THR A CA 1
ATOM 647 C C . THR A 1 83 ? -14.676 -5.785 15.937 1.00 63.22 83 THR A C 1
ATOM 649 O O . THR A 1 83 ? -15.379 -6.304 15.072 1.00 63.22 83 THR A O 1
ATOM 652 N N . LEU A 1 84 ? -14.238 -6.432 17.017 1.00 62.81 84 LEU A N 1
ATOM 653 C CA . LEU A 1 84 ? -14.739 -7.723 17.469 1.00 62.81 84 LEU A CA 1
ATOM 654 C C . LEU A 1 84 ? -15.717 -7.485 18.619 1.00 62.81 84 LEU A C 1
ATOM 656 O O . LEU A 1 84 ? -15.341 -6.896 19.632 1.00 62.81 84 LEU A O 1
ATOM 660 N N . ALA A 1 85 ? -16.951 -7.955 18.472 1.00 62.81 85 ALA A N 1
ATOM 661 C CA . ALA A 1 85 ? -17.946 -7.947 19.540 1.00 62.81 85 ALA A CA 1
ATOM 662 C C . ALA A 1 85 ? -18.137 -9.363 20.095 1.00 62.81 85 ALA A C 1
ATOM 664 O O . ALA A 1 85 ? -18.240 -10.318 19.317 1.00 62.81 85 ALA A O 1
ATOM 665 N N . TYR A 1 86 ? -18.213 -9.494 21.420 1.00 62.97 86 TYR A N 1
ATOM 666 C CA . TYR A 1 86 ? -18.68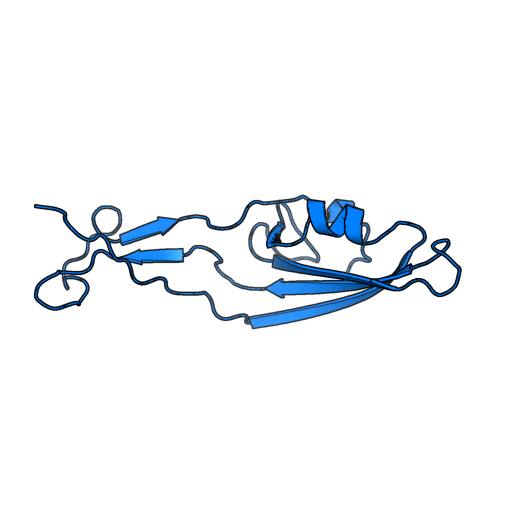3 -10.713 22.070 1.00 62.97 86 TYR A CA 1
ATOM 667 C C . TYR A 1 86 ? -20.120 -11.006 21.631 1.00 62.97 86 TYR A C 1
ATOM 669 O O . TYR A 1 86 ? -20.952 -10.103 21.526 1.00 62.97 86 TYR A O 1
ATOM 677 N N . ARG A 1 87 ? -20.399 -12.282 21.369 1.00 62.66 87 ARG A N 1
ATOM 678 C CA . ARG A 1 87 ? -21.711 -12.772 20.959 1.00 62.66 87 ARG A CA 1
ATOM 679 C C . ARG A 1 87 ? -22.234 -13.676 22.060 1.00 62.66 87 ARG A C 1
ATOM 681 O O . ARG A 1 87 ? -21.563 -14.640 22.427 1.00 62.66 87 ARG A O 1
ATOM 688 N N . ASP A 1 88 ? -23.422 -13.372 22.561 1.00 60.66 88 ASP A N 1
ATOM 689 C CA . ASP A 1 88 ? -24.113 -14.257 23.483 1.00 60.66 88 ASP A CA 1
ATOM 690 C C . ASP A 1 88 ? -24.429 -15.583 22.756 1.00 60.66 88 ASP A C 1
ATOM 692 O O . ASP A 1 88 ? -25.013 -15.555 21.663 1.00 60.66 88 ASP A O 1
ATOM 696 N N . PRO A 1 89 ? -24.009 -16.742 23.295 1.00 60.69 89 PRO A N 1
ATOM 697 C CA . PRO A 1 89 ? -24.218 -18.037 22.658 1.00 60.69 89 PRO A CA 1
ATOM 698 C C . PRO A 1 89 ? -25.688 -18.475 22.596 1.00 60.69 89 PRO A C 1
ATOM 700 O O . PRO A 1 89 ? -26.011 -19.296 21.739 1.00 60.69 89 PRO A O 1
ATOM 703 N N . GLU A 1 90 ? -26.570 -17.953 23.452 1.00 64.75 90 GLU A N 1
ATOM 704 C CA . GLU A 1 90 ? -27.995 -18.313 23.472 1.00 64.75 90 GLU A CA 1
ATOM 705 C C . GLU A 1 90 ? -28.792 -17.528 22.429 1.00 64.75 90 GLU A C 1
ATOM 707 O O . GLU A 1 90 ? -29.647 -18.082 21.739 1.00 64.75 90 GLU A O 1
ATOM 712 N N . THR A 1 91 ? -28.485 -16.241 22.263 1.00 66.12 91 THR A N 1
ATOM 713 C CA . THR A 1 91 ? -29.240 -15.360 21.355 1.00 66.12 91 THR A CA 1
ATOM 714 C C . THR A 1 91 ? -28.547 -15.136 20.015 1.00 66.12 91 THR A C 1
ATOM 716 O O . THR A 1 91 ? -29.162 -14.655 19.059 1.00 66.12 91 THR A O 1
ATOM 719 N N . GLY A 1 92 ? -27.249 -15.438 19.926 1.00 60.62 92 GLY A N 1
ATOM 720 C CA . GLY A 1 92 ? -26.426 -15.075 18.780 1.00 60.62 92 GLY A CA 1
ATOM 721 C C . GLY A 1 92 ? -26.362 -13.561 18.564 1.00 60.62 92 GLY A C 1
ATOM 722 O O . GLY A 1 92 ? -26.080 -13.112 17.454 1.00 60.62 92 GLY A O 1
ATOM 723 N N . ARG A 1 93 ? -26.650 -12.740 19.573 1.00 60.72 93 ARG A N 1
ATOM 724 C CA . ARG A 1 93 ? -26.587 -11.281 19.462 1.00 60.72 93 ARG A CA 1
ATOM 725 C C . ARG A 1 93 ? -25.513 -10.734 20.398 1.00 60.72 93 ARG A C 1
ATOM 727 O O . ARG A 1 93 ? -25.201 -11.368 21.405 1.00 60.72 93 ARG A O 1
ATOM 734 N N . PRO A 1 94 ? -24.895 -9.594 20.060 1.00 60.75 94 PRO A N 1
ATOM 735 C CA . PRO A 1 94 ? -24.102 -8.861 21.033 1.00 60.75 94 PRO A CA 1
ATOM 736 C C . PRO A 1 94 ? -25.018 -8.442 22.200 1.00 60.75 94 PRO 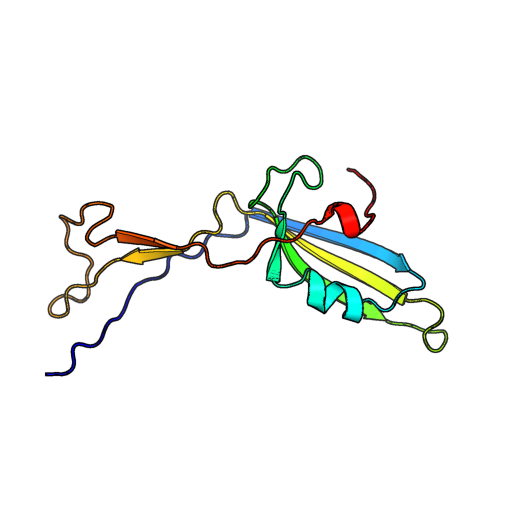A C 1
ATOM 738 O O . PRO A 1 94 ? -26.113 -7.942 21.918 1.00 60.75 94 PRO A O 1
ATOM 741 N N . PRO A 1 95 ? -24.628 -8.649 23.472 1.00 63.59 95 PRO A N 1
ATOM 742 C CA . PRO A 1 95 ? -25.376 -8.124 24.613 1.00 63.59 95 PRO A CA 1
ATOM 743 C C . PRO A 1 95 ? -25.598 -6.611 24.484 1.00 63.59 95 PRO A C 1
ATOM 745 O O . PRO A 1 95 ? -24.714 -5.883 24.031 1.00 63.59 95 PRO A O 1
ATOM 748 N N . SER A 1 96 ? -26.787 -6.123 24.844 1.00 62.28 96 SER A N 1
ATOM 749 C CA . SER A 1 96 ? -27.141 -4.699 24.708 1.00 62.28 96 SER A CA 1
ATOM 750 C C . SER A 1 96 ? -26.341 -3.773 25.631 1.00 62.28 96 SER A C 1
ATOM 752 O O . SER A 1 96 ? -26.349 -2.563 25.437 1.00 62.28 96 SER A O 1
ATOM 754 N N . ASP A 1 97 ? -25.665 -4.339 26.626 1.00 62.91 97 ASP A N 1
ATOM 755 C CA . ASP A 1 97 ? -24.864 -3.683 27.661 1.00 62.91 97 ASP A CA 1
ATOM 756 C C . ASP A 1 97 ? -23.350 -3.780 27.400 1.00 62.91 97 ASP A C 1
ATOM 758 O O . ASP A 1 97 ? -22.540 -3.627 28.312 1.00 62.91 97 ASP A O 1
ATOM 762 N N . LEU A 1 98 ? -22.941 -4.042 26.157 1.00 57.62 98 LEU A N 1
ATOM 763 C CA . LEU A 1 98 ? -21.535 -4.177 25.787 1.00 57.62 98 LEU A CA 1
ATOM 764 C C . LEU A 1 98 ? -20.720 -2.905 26.074 1.00 57.62 98 LEU A C 1
ATOM 766 O O . LEU A 1 98 ? -20.742 -1.943 25.309 1.00 57.62 98 LEU A O 1
ATOM 770 N N . ILE A 1 99 ? -19.939 -2.947 27.155 1.00 57.53 99 ILE A N 1
ATOM 771 C CA . ILE A 1 99 ? -18.976 -1.907 27.528 1.00 57.53 99 ILE A CA 1
ATOM 772 C C . ILE A 1 99 ? -17.733 -2.008 26.628 1.00 57.53 99 ILE A C 1
ATOM 774 O O . ILE A 1 99 ? -17.172 -3.094 26.407 1.00 57.53 99 ILE A O 1
ATOM 778 N N . GLU A 1 100 ? -17.292 -0.857 26.118 1.00 52.88 100 GLU A N 1
ATOM 779 C CA . GLU A 1 100 ? -16.048 -0.706 25.363 1.00 52.88 100 GLU A CA 1
ATOM 780 C C . GLU A 1 100 ? -14.849 -1.215 26.186 1.00 52.88 100 GLU A C 1
ATOM 782 O O . GLU A 1 100 ? -14.693 -0.883 27.357 1.00 52.88 100 GLU A O 1
ATOM 787 N N . GLY A 1 101 ? -14.014 -2.081 25.599 1.00 52.66 101 GLY A N 1
ATOM 788 C CA . GLY A 1 101 ? -12.846 -2.666 26.270 1.00 52.66 101 GLY A CA 1
ATOM 789 C C . GLY A 1 101 ? -13.091 -3.996 26.999 1.00 52.66 101 GLY A C 1
ATOM 790 O O . GLY A 1 101 ? -12.144 -4.772 27.150 1.00 52.66 101 GLY A O 1
ATOM 791 N N . THR A 1 102 ? -14.333 -4.329 27.376 1.00 57.50 102 THR A N 1
ATOM 792 C CA . THR A 1 102 ? -14.658 -5.624 28.015 1.00 57.50 102 THR A CA 1
ATOM 793 C C . THR A 1 102 ? -15.244 -6.625 27.022 1.00 57.50 102 THR A C 1
ATOM 795 O O . THR A 1 102 ? -14.752 -7.750 26.936 1.00 57.50 102 THR A O 1
ATOM 798 N N . GLY A 1 103 ? -16.238 -6.220 26.223 1.00 51.97 103 GLY A N 1
ATOM 799 C CA . GLY A 1 103 ? -16.850 -7.101 25.218 1.00 51.97 103 GLY A CA 1
ATOM 800 C C . GLY A 1 103 ? -16.804 -6.582 23.777 1.00 51.97 103 GLY A C 1
ATOM 801 O O . GLY A 1 103 ? -17.152 -7.321 22.858 1.00 51.97 103 GLY A O 1
ATOM 802 N N . LEU A 1 104 ? -16.329 -5.352 23.563 1.00 57.38 104 LEU A N 1
ATOM 803 C CA . LEU A 1 104 ? -15.960 -4.806 22.255 1.00 57.38 104 LEU A CA 1
ATOM 804 C C . LEU A 1 104 ? -14.452 -4.545 22.242 1.00 57.38 104 LEU A C 1
ATOM 806 O O . LEU A 1 104 ? -13.956 -3.744 23.035 1.00 57.38 104 LEU A O 1
ATOM 810 N N . LYS A 1 105 ? -13.718 -5.224 21.355 1.00 63.28 105 LYS A N 1
ATOM 811 C CA . LYS A 1 105 ? -12.280 -5.004 21.144 1.00 63.28 105 LYS A CA 1
ATOM 812 C C . LYS A 1 105 ? -12.025 -4.578 19.708 1.00 63.28 105 LYS A C 1
ATOM 814 O O . LYS A 1 105 ? -12.357 -5.308 18.775 1.00 63.28 105 LYS A O 1
ATOM 819 N N . GLN A 1 106 ? -11.409 -3.416 19.529 1.00 66.06 106 GLN A N 1
ATOM 820 C CA . GLN A 1 106 ? -10.843 -3.023 18.243 1.00 66.06 106 GLN A CA 1
ATOM 821 C C . GLN A 1 106 ? -9.442 -3.612 18.106 1.00 66.06 106 GLN A C 1
ATOM 823 O O . GLN A 1 106 ? -8.661 -3.583 19.056 1.00 66.06 106 GLN A O 1
ATOM 828 N N . TYR A 1 107 ? -9.120 -4.138 16.931 1.00 71.69 107 TYR A N 1
ATOM 829 C CA . TYR A 1 107 ? -7.779 -4.616 16.621 1.00 71.69 107 TYR A CA 1
ATOM 830 C C . TYR A 1 107 ? -7.277 -4.001 15.316 1.00 71.69 107 TYR A C 1
ATOM 832 O O . TYR A 1 107 ? -8.025 -3.844 14.344 1.00 71.69 107 TYR A O 1
ATOM 840 N N . GLU A 1 108 ? -5.995 -3.636 15.316 1.00 76.12 108 GLU A N 1
ATOM 841 C CA . GLU A 1 108 ? -5.274 -3.289 14.096 1.00 76.12 108 GLU A CA 1
ATOM 842 C C . GLU A 1 108 ? -4.993 -4.586 13.331 1.00 76.12 108 GLU A C 1
ATOM 844 O O . GLU A 1 108 ? -4.483 -5.554 13.887 1.00 76.12 108 GLU A O 1
ATOM 849 N N . VAL A 1 109 ? -5.413 -4.629 12.070 1.00 81.38 109 VAL A N 1
ATOM 850 C CA . VAL A 1 109 ? -5.426 -5.858 11.252 1.00 81.38 109 VAL A CA 1
ATOM 851 C C . VAL A 1 109 ? -4.301 -5.865 10.227 1.00 81.38 109 VAL A C 1
ATOM 853 O O . VAL A 1 109 ? -3.961 -6.908 9.682 1.00 81.38 109 VAL A O 1
ATOM 856 N N . TYR A 1 110 ? -3.781 -4.684 9.912 1.00 88.06 110 TYR A N 1
ATOM 857 C CA . TYR A 1 110 ? -2.863 -4.471 8.811 1.00 88.06 110 TYR A CA 1
ATOM 858 C C . TYR A 1 110 ? -1.579 -3.860 9.343 1.00 88.06 110 TYR A C 1
ATOM 860 O O . TYR A 1 110 ? -1.618 -2.857 10.060 1.00 88.06 110 TYR A O 1
ATOM 868 N N . ASP A 1 111 ? -0.456 -4.438 8.931 1.00 93.62 111 ASP A N 1
ATOM 869 C CA . ASP A 1 111 ? 0.855 -3.847 9.151 1.00 93.62 111 ASP A CA 1
ATOM 870 C C . ASP A 1 111 ? 0.981 -2.514 8.410 1.00 93.62 111 ASP A C 1
ATOM 872 O O . ASP A 1 111 ? 0.203 -2.192 7.506 1.00 93.62 111 ASP A O 1
ATOM 876 N N . THR A 1 112 ? 1.998 -1.734 8.771 1.00 95.62 112 THR A N 1
ATOM 877 C CA . THR A 1 112 ? 2.289 -0.456 8.112 1.00 95.62 112 THR A CA 1
ATOM 878 C C . THR A 1 112 ? 3.602 -0.509 7.340 1.00 95.62 112 THR A C 1
ATOM 880 O O . THR A 1 112 ? 4.542 -1.182 7.754 1.00 95.62 112 THR A O 1
ATOM 883 N N . ALA A 1 113 ? 3.683 0.224 6.231 1.00 96.94 113 ALA A N 1
ATOM 884 C CA . ALA A 1 113 ? 4.909 0.424 5.466 1.00 96.94 113 ALA A CA 1
ATOM 885 C C . ALA A 1 113 ? 5.039 1.881 5.001 1.00 96.94 113 ALA A C 1
ATOM 887 O O . ALA A 1 113 ? 4.047 2.578 4.767 1.00 96.94 113 ALA A O 1
ATOM 888 N N . ASN A 1 114 ? 6.274 2.365 4.855 1.00 95.50 114 ASN A N 1
ATOM 889 C CA . ASN A 1 114 ? 6.524 3.715 4.359 1.00 95.50 114 ASN A CA 1
ATOM 890 C C . ASN A 1 114 ? 6.334 3.782 2.837 1.00 95.50 114 ASN A C 1
ATOM 892 O O . ASN A 1 114 ? 7.256 3.500 2.071 1.00 95.50 114 ASN A O 1
ATOM 896 N N . PHE A 1 115 ? 5.152 4.211 2.397 1.00 96.00 115 PHE A N 1
ATOM 897 C CA . PHE A 1 115 ? 4.832 4.344 0.972 1.00 96.00 115 PHE A CA 1
ATOM 898 C C . PHE A 1 115 ? 5.626 5.449 0.259 1.00 96.00 115 PHE A C 1
ATOM 900 O O . PHE A 1 115 ? 5.608 5.502 -0.967 1.00 96.00 115 PHE A O 1
ATOM 907 N N . GLY A 1 116 ? 6.371 6.296 0.982 1.00 92.69 116 GLY A N 1
ATOM 908 C CA . GLY A 1 116 ? 7.343 7.205 0.370 1.00 92.69 116 GLY A CA 1
ATOM 909 C C . GLY A 1 116 ? 8.426 6.465 -0.424 1.00 92.69 116 GLY A C 1
ATOM 910 O O . GLY A 1 116 ? 8.874 6.966 -1.451 1.00 92.69 116 GLY A O 1
ATOM 911 N N . GLY A 1 117 ? 8.768 5.234 -0.021 1.00 91.25 117 GLY A N 1
ATOM 912 C CA . GLY A 1 117 ? 9.725 4.383 -0.738 1.00 91.25 117 GLY A CA 1
ATOM 913 C C . GLY A 1 117 ? 9.256 3.926 -2.124 1.00 91.25 117 GLY A C 1
ATOM 914 O O . GLY A 1 117 ? 10.068 3.472 -2.918 1.00 91.25 117 GLY A O 1
ATOM 915 N N . LEU A 1 118 ? 7.97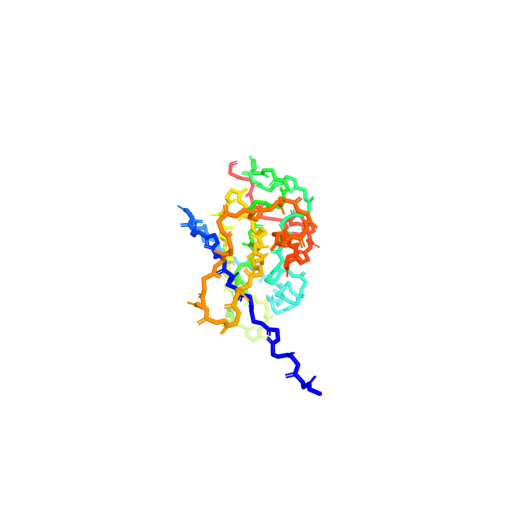1 4.098 -2.459 1.00 92.69 118 LEU A N 1
ATOM 916 C CA . LEU A 1 118 ? 7.464 3.800 -3.800 1.00 92.69 118 LEU A CA 1
ATOM 917 C C . LEU A 1 118 ? 7.875 4.856 -4.839 1.00 92.69 118 LEU A C 1
ATOM 919 O O . LEU A 1 118 ? 7.768 4.599 -6.037 1.00 92.69 118 LEU A O 1
ATOM 923 N N . GLY A 1 119 ? 8.304 6.053 -4.414 1.00 91.44 119 GLY A N 1
ATOM 924 C CA . GLY A 1 119 ? 8.725 7.123 -5.326 1.00 91.44 119 GLY A CA 1
ATOM 925 C C . GLY A 1 119 ? 7.634 7.560 -6.312 1.00 91.44 119 GLY A C 1
ATOM 926 O O . GLY A 1 119 ? 7.936 7.941 -7.440 1.00 91.44 119 GLY A O 1
ATOM 927 N N . LEU A 1 120 ? 6.359 7.425 -5.937 1.00 90.50 120 LEU A N 1
ATOM 928 C CA . LEU A 1 120 ? 5.228 7.795 -6.789 1.00 90.50 120 LEU A CA 1
ATOM 929 C C . LEU A 1 120 ? 5.068 9.321 -6.825 1.00 90.50 120 LEU A C 1
ATOM 931 O O . LEU A 1 120 ? 5.256 9.969 -5.792 1.00 90.50 120 LEU A O 1
ATOM 935 N N . PRO A 1 121 ? 4.676 9.906 -7.971 1.00 81.38 121 PRO A N 1
ATOM 936 C CA . PRO A 1 121 ? 4.522 11.353 -8.093 1.00 81.38 121 PRO A CA 1
ATOM 937 C C . PRO A 1 121 ? 3.497 11.866 -7.083 1.00 81.38 121 PRO A C 1
ATOM 939 O O . PRO A 1 121 ? 2.447 11.244 -6.907 1.00 81.38 121 PRO A O 1
ATOM 942 N N . ALA A 1 122 ? 3.770 12.994 -6.427 1.00 72.31 122 ALA A N 1
ATOM 943 C CA . ALA A 1 122 ? 2.781 13.645 -5.573 1.00 72.31 122 ALA A CA 1
ATOM 944 C C . ALA A 1 122 ? 1.535 14.034 -6.401 1.00 72.31 122 ALA A C 1
ATOM 946 O O . ALA A 1 122 ? 1.651 14.362 -7.580 1.00 72.31 122 ALA A O 1
ATOM 947 N N . SER A 1 123 ? 0.344 13.934 -5.801 1.00 61.62 123 SER A N 1
ATOM 948 C CA . SER A 1 123 ? -0.882 14.597 -6.303 1.00 61.62 123 SER A CA 1
ATOM 949 C C . SER A 1 123 ? -1.069 15.907 -5.585 1.00 61.62 123 SER A C 1
ATOM 951 O O . SER A 1 123 ? -0.814 15.885 -4.358 1.00 61.62 123 SER A O 1
#

Organism: NCBI:txid412755

Radius of gyration: 19.4 Å; chains: 1; bounding box: 44×42×51 Å

Secondary structure (DSSP, 8-state):
-------EEEPPPP-EEEEEEEEESS-HHHHHHHHTTPEESS-BTTBPTTSEEEEEEEEE-SSTTS-EEEEEEEEE-S--PEEEE---TTTSS--TT--BTTTEEEE--S-EE-GGGG-PPP-

pLDDT: mean 80.38, std 18.13, range [36.34, 97.56]

Sequence (123 aa):
KTHKQGGTVSVARPRSTTVITRTETEDPDSKADTYVGKLNAGTFRGKPAKTVRCNAIVGTSRDSGETYQTRYEFERAEDWRKTLAYRDPETGRPPSDLIEGTGLKQYEVYDTANFGGLGLPAS

Foldseek 3Di:
DDDDWDWDWDAFDWPDKDKDKDKDQDAQVVVCVQAAQAWACQDDLNDGTQFKHWHDWDWDDPPVRRMTGIMTMITGGPHRWIKTFGADPVPRHRPPPDDPPPGIDTDDDHHHDHCVVVVDDHD